Protein 4ATO (pdb70)

Solvent-accessible surface area: 9818 Å² total; per-residue (Å²): 146,64,1,113,5,24,25,3,43,46,145,4,0,77,58,0,52,129,16,13,97,82,3,12,129,9,141,80,172,154,56,24,39,17,0,0,9,25,72,125,133,27,115,58,12,43,2,13,0,0,7,16,73,149,27,130,122,153,32,66,77,62,8,3,9,78,0,71,15,149,113,135,135,119,16,4,1,0,20,0,19,17,0,0,0,2,5,125,98,32,26,141,74,14,75,32,77,110,57,50,87,91,47,88,162,35,0,70,63,1,78,79,12,43,90,42,0,84,12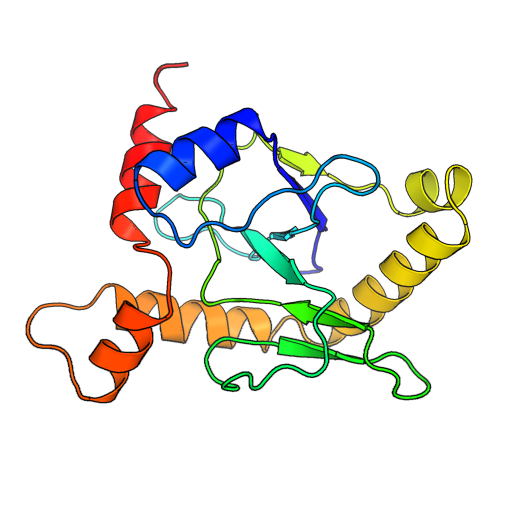9,24,8,94,142,1,37,69,46,2,102,130,3,20,145,37,12,44,48,169,60,190,40,57,176,102,29,116,83,5,52,50,53,0,1,62,0,61,101,0,21,112,32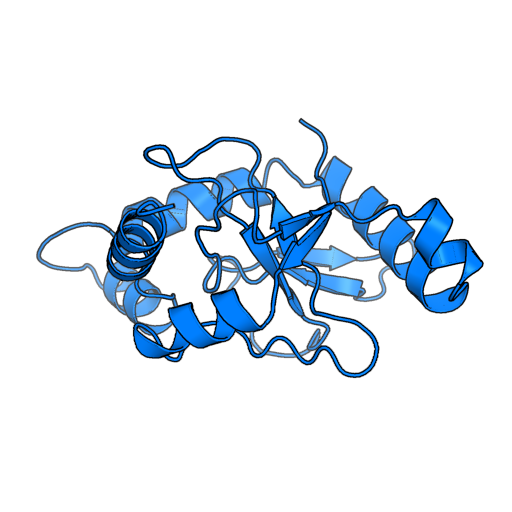,2,104,98,41,105,155,217

InterPro domains:
  IPR025911 ToxN/AbiQ toxin [PF13958] (8-166)
  IPR053735 Type III TA system endoribonuclease [G3DSA:3.10.129.130] (1-172)

CATH classification: 3.10.129.130

Secondary structure (DSSP, 8-state):
----EEEE-HHHHHHHHHH-TTSPP--TTSSPPEEEEPSS-BTTBPEEEEEE--TTS---GGGEEEEE-TT--EEEEEEGGG-EE--TTSEEE--HHHHHHH-HHHHHHHHHHHHHHHHHHHHHHHHHHHHHHHHT--SS--HHHHHHHHHS--HHHHHHHHHHHTT-

B-factor: mean 46.39, std 18.42, range [17.6, 135.56]

GO terms:
  GO:0003723 RNA binding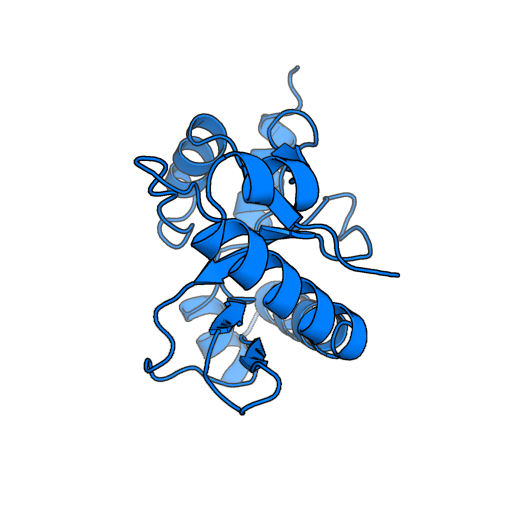 (F, IDA)
  GO:0004521 RNA endonuclease activity (F, IDA)
  GO:0006276 plasmid maintenance (P, IMP)

Sequence (168 aa):
DNPKFHTISTEYIDYLREADSKVPFNKDEQHSRPYVGVLEKINGHDYFVPLTSRNDKNFNSQVSVKLFDNDEKRIGVLLVVNNMIPVPEKECKEIDIAEKTAADPQYGNLMLKQYLFLKENMDDRVTNKVEKVYKDVTVQGKPSHKQKFLKGVCCDFPKLEEKCQEYKER

Nearest PDB structures (foldseek):
  4ato-assembly1_A  TM=1.006E+00  e=3.126E-33  Bacillus thuringiensis
  4glk-assembly1_A  TM=8.559E-01  e=5.443E-12  Lactococcus lactis
  2xd0-assembly1_Y  TM=8.324E-01  e=1.215E-10  Pectobacterium atrosepticum
  7d8o-assembly2_G  TM=8.053E-01  e=1.289E-10  Escherichia coli
  1a18-assembly1_A  TM=2.798E-01  e=8.939E+00  Mus musculus

Organism: Bacillus thuringiensis subsp. kurstaki (NCBI:txid29339)

Structure (mmCIF, N/CA/C/O backbone):
data_4ATO
#
_entry.id   4ATO
#
_cell.length_a   127.100
_cell.length_b   127.100
_cell.length_c   37.735
_cell.angle_alpha   90.00
_cell.angle_beta   90.00
_cell.angle_gamma   120.00
#
_symmetry.space_group_name_H-M   'P 6'
#
loop_
_entity.id
_entity.type
_entity.pdbx_description
1 polymer TOXN
2 polymer TOXI
3 non-polymer (4S)-2-METHYL-2,4-PENTANEDIOL
4 water water
#
loop_
_atom_site.group_PDB
_atom_site.id
_atom_site.type_symbol
_atom_site.label_atom_id
_atom_site.label_alt_id
_atom_site.label_comp_id
_atom_site.label_asym_id
_atom_site.label_entity_id
_atom_site.label_seq_id
_atom_site.pdbx_PDB_ins_code
_atom_site.Cartn_x
_atom_site.Cartn_y
_atom_site.Cartn_z
_atom_site.occupancy
_atom_site.B_iso_or_equiv
_atom_site.auth_seq_id
_atom_site.auth_comp_id
_atom_site.auth_asym_id
_atom_site.auth_atom_id
_atom_site.pdbx_PDB_model_num
ATOM 1 N N . ASP A 1 5 ? -42.603 -30.006 6.114 1.00 74.84 5 ASP A N 1
ATOM 2 C CA . ASP A 1 5 ? -43.954 -29.983 6.678 1.00 84.24 5 ASP A CA 1
ATOM 3 C C . ASP A 1 5 ? -43.951 -29.864 8.211 1.00 76.01 5 ASP A C 1
ATOM 4 O O . ASP A 1 5 ? -44.915 -29.372 8.804 1.00 72.99 5 ASP A O 1
ATOM 9 N N . ASN A 1 6 ? -42.868 -30.318 8.840 1.00 65.85 6 ASN A N 1
ATOM 10 C CA . ASN A 1 6 ? -42.689 -30.179 10.284 1.00 56.33 6 ASN A CA 1
ATOM 11 C C . ASN A 1 6 ? -41.706 -29.071 10.637 1.00 45.32 6 ASN A C 1
ATOM 12 O O . ASN A 1 6 ? -40.616 -28.991 10.076 1.00 51.29 6 ASN A O 1
ATOM 17 N N . PRO A 1 7 ? -42.082 -28.231 11.603 1.00 41.53 7 PRO A N 1
ATOM 18 C CA . PRO A 1 7 ? -41.341 -27.008 11.921 1.00 39.53 7 PRO A CA 1
ATOM 19 C C . PRO A 1 7 ? -39.910 -27.249 12.421 1.00 40.07 7 PRO A C 1
ATOM 20 O O . PRO A 1 7 ? -39.645 -28.221 13.133 1.00 41.32 7 PRO A O 1
ATOM 24 N N . LYS A 1 8 ? -39.002 -26.356 12.037 1.00 38.63 8 LYS A N 1
ATOM 25 C CA . LYS A 1 8 ? -37.642 -26.346 12.562 1.00 36.34 8 LYS A CA 1
ATOM 26 C C . LYS A 1 8 ? -37.429 -25.050 13.312 1.00 36.75 8 LYS A C 1
ATOM 27 O O . LYS A 1 8 ? -37.801 -23.982 12.826 1.00 33.04 8 LYS A O 1
ATOM 33 N N . PHE A 1 9 ? -36.837 -25.148 14.500 1.00 33.26 9 PHE A N 1
ATOM 34 C CA . PHE A 1 9 ? -36.454 -23.976 15.268 1.00 36.06 9 PHE A CA 1
ATOM 35 C C . PHE A 1 9 ? -35.089 -23.476 14.805 1.00 39.21 9 PHE A C 1
ATOM 36 O O . PHE A 1 9 ? -34.293 -24.243 14.275 1.00 40.75 9 PHE A O 1
ATOM 44 N N . HIS A 1 10 ? -34.820 -22.193 15.022 1.00 34.48 10 HIS A N 1
ATOM 45 C CA . HIS A 1 10 ? -33.519 -21.615 14.704 1.00 33.95 10 HIS A CA 1
ATOM 46 C C . HIS A 1 10 ? -33.175 -20.503 15.675 1.00 39.64 10 HIS A C 1
ATOM 47 O O . HIS A 1 10 ? -34.066 -19.864 16.243 1.00 36.69 10 HIS A O 1
ATOM 54 N N . THR A 1 11 ? -31.878 -20.272 15.860 1.00 38.64 11 THR A N 1
ATOM 55 C CA . THR A 1 11 ? -31.410 -19.020 16.442 1.00 38.83 11 THR A CA 1
ATOM 56 C C . THR A 1 11 ? -30.841 -18.170 15.312 1.00 42.91 11 THR A C 1
ATOM 57 O O . THR A 1 11 ? -30.358 -18.696 14.312 1.00 35.12 11 THR A O 1
ATOM 61 N N . ILE A 1 12 ? -30.913 -16.856 15.467 1.00 38.57 12 ILE A N 1
ATOM 62 C CA . ILE A 1 12 ? -30.413 -15.951 14.448 1.00 37.50 12 ILE A CA 1
ATOM 63 C C . ILE A 1 12 ? -29.264 -15.114 15.021 1.00 42.51 12 ILE A C 1
ATOM 64 O O . ILE A 1 12 ? -29.306 -14.712 16.185 1.00 42.81 12 ILE A O 1
ATOM 69 N N . SER A 1 13 ? -28.227 -14.884 14.218 1.00 40.26 13 SER A N 1
ATOM 70 C CA . SER A 1 13 ? -27.043 -14.185 14.704 1.00 43.91 13 SER A CA 1
ATOM 71 C C . SER A 1 13 ? -27.410 -12.758 15.085 1.00 47.91 13 SER A C 1
ATOM 72 O O . SER A 1 13 ? -28.184 -12.098 14.388 1.00 44.09 13 SER A O 1
ATOM 75 N N . THR A 1 14 ? -26.866 -12.294 16.202 1.00 43.80 14 THR A N 1
ATOM 76 C CA . THR A 1 14 ? -27.213 -10.976 16.708 1.00 50.27 14 THR A CA 1
ATOM 77 C C . THR A 1 14 ? -26.698 -9.889 15.780 1.00 47.81 14 THR A C 1
ATOM 78 O O . THR A 1 14 ? -27.231 -8.783 15.758 1.00 53.70 14 THR A O 1
ATOM 82 N N . GLU A 1 15 ? -25.664 -10.210 15.011 1.00 45.87 15 GLU A N 1
ATOM 83 C CA . GLU A 1 15 ? -25.142 -9.265 14.032 1.00 58.11 15 GLU A CA 1
ATOM 84 C C . GLU A 1 15 ? -26.216 -8.960 13.003 1.00 56.21 15 GLU A C 1
ATOM 85 O O . GLU A 1 15 ? -26.494 -7.797 12.707 1.00 50.57 15 GLU A O 1
ATOM 91 N N . TYR A 1 16 ? -26.822 -10.011 12.458 1.00 52.64 16 TYR A N 1
ATOM 92 C CA . TYR A 1 16 ? -27.835 -9.823 11.430 1.00 41.34 16 TYR A CA 1
ATOM 93 C C . TYR A 1 16 ? -29.095 -9.178 12.001 1.00 38.29 16 TYR A C 1
ATOM 94 O O . TYR A 1 16 ? -29.737 -8.371 11.331 1.00 52.76 16 TYR A O 1
ATOM 103 N N . ILE A 1 17 ? -29.442 -9.516 13.239 1.00 40.09 17 ILE A N 1
ATOM 104 C CA . ILE A 1 17 ? -30.620 -8.920 13.877 1.00 39.78 17 ILE A CA 1
ATOM 105 C C . ILE A 1 17 ? -30.422 -7.411 14.048 1.00 41.42 17 ILE A C 1
ATOM 106 O O . ILE A 1 17 ? -31.294 -6.612 13.689 1.00 42.17 17 ILE A O 1
ATOM 111 N N . ASP A 1 18 ? -29.268 -7.028 14.586 1.00 42.00 18 ASP A N 1
ATOM 112 C CA . ASP A 1 18 ? -28.939 -5.616 14.785 1.00 47.17 18 ASP A CA 1
ATOM 113 C C . ASP A 1 18 ? -28.886 -4.886 13.451 1.00 49.28 18 ASP A C 1
ATOM 114 O O . ASP A 1 18 ? -29.276 -3.725 13.342 1.00 52.55 18 ASP A O 1
ATOM 119 N N . TYR A 1 19 ? -28.401 -5.584 12.436 1.00 49.96 19 TYR A N 1
ATOM 120 C CA . TYR A 1 19 ? -28.328 -5.028 11.099 1.00 50.16 19 TYR A CA 1
ATOM 121 C C . TYR A 1 19 ? -29.737 -4.788 10.575 1.00 48.75 19 TYR A C 1
ATOM 122 O O . TYR A 1 19 ? -29.997 -3.767 9.948 1.00 47.27 19 TYR A O 1
ATOM 131 N N . LEU A 1 20 ? -30.656 -5.715 10.848 1.00 41.23 20 LEU A N 1
ATOM 132 C CA . LEU A 1 20 ? -32.039 -5.510 10.428 1.00 45.98 20 LEU A CA 1
ATOM 133 C C . LEU A 1 20 ? -32.711 -4.373 11.210 1.00 47.53 20 LEU A C 1
ATOM 134 O O . LEU A 1 20 ? -33.381 -3.524 10.621 1.00 48.21 20 LEU A O 1
ATOM 139 N N . ARG A 1 21 ? -32.514 -4.332 12.525 1.00 50.05 21 ARG A N 1
ATOM 140 C CA . ARG A 1 21 ? -33.203 -3.327 13.341 1.00 54.59 21 ARG A CA 1
ATOM 141 C C . ARG A 1 21 ? -32.808 -1.889 12.975 1.00 57.33 21 ARG A C 1
ATOM 142 O O . ARG A 1 21 ? -33.507 -0.934 13.327 1.00 51.92 21 ARG A O 1
ATOM 150 N N . GLU A 1 22 ? -31.698 -1.744 12.253 1.00 62.14 22 GLU A N 1
ATOM 151 C CA . GLU A 1 22 ? -31.336 -0.462 11.656 1.00 72.92 22 GLU A CA 1
ATOM 152 C C . GLU A 1 22 ? -32.455 0.027 10.732 1.00 65.36 22 GLU A C 1
ATOM 153 O O . GLU A 1 22 ? -32.806 1.207 10.737 1.00 64.67 22 GLU A O 1
ATOM 159 N N . ALA A 1 23 ? -33.018 -0.891 9.949 1.00 54.02 23 ALA A N 1
ATOM 160 C CA . ALA A 1 23 ? -34.043 -0.537 8.971 1.00 55.62 23 ALA A CA 1
ATOM 161 C C . ALA A 1 23 ? -35.453 -0.518 9.563 1.00 58.87 23 ALA A C 1
ATOM 162 O O . ALA A 1 23 ? -36.324 0.199 9.073 1.00 64.25 23 ALA A O 1
ATOM 164 N N . ASP A 1 24 ? -35.676 -1.312 10.606 1.00 55.26 24 ASP A N 1
ATOM 165 C CA . ASP A 1 24 ? -36.988 -1.388 11.249 1.00 51.24 24 ASP A CA 1
ATOM 166 C C . ASP A 1 24 ? -36.853 -1.699 12.737 1.00 46.95 24 ASP A C 1
ATOM 167 O O . ASP A 1 24 ? -36.422 -2.794 13.122 1.00 47.91 24 ASP A O 1
ATOM 172 N N . SER A 1 25 ? -37.267 -0.747 13.567 1.00 39.00 25 SER A N 1
ATOM 173 C CA . SER A 1 25 ? -37.106 -0.863 15.014 1.00 49.22 25 SER A CA 1
ATOM 174 C C . SER A 1 25 ? -37.991 -1.936 15.664 1.00 45.54 25 SER A C 1
ATOM 175 O O . SER A 1 25 ? -37.858 -2.202 16.862 1.00 41.92 25 SER A O 1
ATOM 178 N N . LYS A 1 26 ? -38.881 -2.556 14.890 1.00 38.98 26 LYS A N 1
ATOM 179 C CA . LYS A 1 26 ? -39.764 -3.586 15.449 1.00 32.11 26 LYS A CA 1
ATOM 180 C C . LYS A 1 26 ? -39.151 -4.985 15.448 1.00 37.39 26 LYS A C 1
ATOM 181 O O . LYS A 1 26 ? -39.758 -5.928 15.968 1.00 39.76 26 LYS A O 1
ATOM 187 N N . VAL A 1 27 ? -37.964 -5.129 14.868 1.00 37.86 27 VAL A N 1
ATOM 188 C CA . VAL A 1 27 ? -37.261 -6.411 14.917 1.00 36.60 27 VAL A CA 1
ATOM 189 C C . VAL A 1 27 ? -36.995 -6.764 16.383 1.00 44.16 27 VAL A C 1
ATOM 190 O O . VAL A 1 27 ? -36.612 -5.897 17.166 1.00 47.48 27 VAL A O 1
ATOM 194 N N . PRO A 1 28 ? -37.231 -8.028 16.770 1.00 38.85 28 PRO A N 1
ATOM 195 C CA . PRO A 1 28 ? -37.103 -8.380 18.191 1.00 35.41 28 PRO A CA 1
ATOM 196 C C . PRO A 1 28 ? -35.663 -8.380 18.704 1.00 42.46 28 PRO A C 1
ATOM 197 O O . PRO A 1 28 ? -34.767 -8.878 18.009 1.00 41.39 28 PRO A O 1
ATOM 201 N N . PHE A 1 29 ? -35.460 -7.833 19.906 1.00 37.60 29 PHE A N 1
ATOM 202 C CA . PHE A 1 29 ? -34.178 -7.930 20.600 1.00 43.17 29 PHE A CA 1
ATOM 203 C C . PHE A 1 29 ? -33.831 -9.418 20.702 1.00 46.11 29 PHE A C 1
ATOM 204 O O . PHE A 1 29 ? -34.694 -10.239 21.017 1.00 37.61 29 PHE A O 1
ATOM 212 N N . ASN A 1 30 ? -32.592 -9.780 20.455 1.00 47.15 30 ASN A N 1
ATOM 213 C CA . ASN A 1 30 ? -32.218 -11.172 20.467 1.00 52.16 30 ASN A CA 1
ATOM 214 C C . ASN A 1 30 ? -31.970 -11.743 21.852 1.00 50.12 30 ASN A C 1
ATOM 215 O O . ASN A 1 30 ? -32.048 -12.930 22.053 1.00 51.08 30 ASN A O 1
ATOM 220 N N . LYS A 1 31 ? -31.663 -10.879 22.801 1.00 43.25 31 LYS A N 1
ATOM 221 C CA . LYS A 1 31 ? -31.273 -11.279 24.142 1.00 54.53 31 LYS A CA 1
ATOM 222 C C . LYS A 1 31 ? -30.483 -12.558 24.202 1.00 64.32 31 LYS A C 1
ATOM 223 O O . LYS A 1 31 ? -30.921 -13.513 24.802 1.00 69.17 31 LYS A O 1
ATOM 229 N N . ASP A 1 32 ? -29.302 -12.567 23.609 1.00 68.08 32 ASP A N 1
ATOM 230 C CA . ASP A 1 32 ? -28.529 -13.792 23.526 1.00 77.22 32 ASP A CA 1
ATOM 231 C C . ASP A 1 32 ? -27.743 -14.150 24.777 1.00 75.69 32 ASP A C 1
ATOM 232 O O . ASP A 1 32 ? -26.923 -15.042 24.743 1.00 74.98 32 ASP A O 1
ATOM 237 N N . GLU A 1 33 ? -28.026 -13.477 25.880 1.00 69.59 33 GLU A N 1
ATOM 238 C CA . GLU A 1 33 ? -27.230 -13.627 27.095 1.00 83.04 33 GLU A CA 1
ATOM 239 C C . GLU A 1 33 ? -27.242 -15.046 27.668 1.00 87.78 33 GLU A C 1
ATOM 240 O O . GLU A 1 33 ? -26.203 -15.550 28.089 1.00 88.27 33 GLU A O 1
ATOM 246 N N . GLN A 1 34 ? -28.406 -15.691 27.687 1.00 94.19 34 GLN A N 1
ATOM 247 C CA . GLN A 1 34 ? -28.464 -17.103 28.073 1.00 99.01 34 GLN A CA 1
ATOM 248 C C . GLN A 1 34 ? -29.148 -17.984 27.021 1.00 86.05 34 GLN A C 1
ATOM 249 O O . GLN A 1 34 ? -28.611 -19.025 26.633 1.00 80.82 34 GLN A O 1
ATOM 255 N N . HIS A 1 35 ? -30.321 -17.564 26.556 1.00 69.59 35 HIS A N 1
ATOM 256 C CA . HIS A 1 35 ? -31.039 -18.311 25.527 1.00 63.23 35 HIS A CA 1
ATOM 257 C C . HIS A 1 35 ? -31.438 -17.407 24.371 1.00 56.51 35 HIS A C 1
ATOM 258 O O . HIS A 1 35 ? -32.469 -16.743 24.429 1.00 60.75 35 HIS A O 1
ATOM 265 N N . SER A 1 36 ? -30.610 -17.386 23.331 1.00 48.63 36 SER A N 1
ATOM 266 C CA . SER A 1 36 ? -30.860 -16.576 22.143 1.00 47.34 36 SER A CA 1
ATOM 267 C C . SER A 1 36 ? -32.247 -16.884 21.581 1.00 46.22 36 SER A C 1
ATOM 268 O O . SER A 1 36 ? -32.621 -18.047 21.459 1.00 48.31 36 SER A O 1
ATOM 271 N N . ARG A 1 37 ? -33.005 -15.838 21.262 1.00 40.45 37 ARG A N 1
ATOM 272 C CA . ARG A 1 37 ? -34.424 -15.984 20.937 1.00 34.13 37 ARG A CA 1
ATOM 273 C C . ARG A 1 37 ? -34.665 -16.944 19.781 1.00 37.18 37 ARG A C 1
ATOM 274 O O . ARG A 1 37 ? -34.180 -16.725 18.675 1.00 37.23 37 ARG A O 1
ATOM 282 N N . PRO A 1 38 ? -35.419 -18.021 20.040 1.00 31.22 38 PRO A N 1
ATOM 283 C CA . PRO A 1 38 ? -35.659 -18.990 18.976 1.00 30.13 38 PRO A CA 1
ATOM 284 C C . PRO A 1 38 ? -36.752 -18.505 18.036 1.00 35.05 38 PRO A C 1
ATOM 285 O O . PRO A 1 38 ? -37.671 -17.793 18.447 1.00 33.95 38 PRO A O 1
ATOM 289 N N . TYR A 1 39 ? -36.610 -18.879 16.772 1.00 22.51 39 TYR A N 1
ATOM 290 C CA . TYR A 1 39 ? -37.534 -18.536 15.714 1.00 18.90 39 TYR A CA 1
ATOM 291 C C . TYR A 1 39 ? -37.968 -19.835 15.057 1.00 31.41 39 TYR A C 1
ATOM 292 O O . TYR A 1 39 ? -37.194 -20.789 14.991 1.00 33.13 39 TYR A O 1
ATOM 301 N N . VAL A 1 40 ? -39.187 -19.866 14.539 1.00 25.32 40 VAL A N 1
ATOM 302 C CA . VAL A 1 40 ? -39.659 -21.014 13.780 1.00 26.73 40 VAL A CA 1
ATOM 303 C C . VAL A 1 40 ? -39.583 -20.706 12.291 1.00 28.00 40 VAL A C 1
ATOM 304 O O . VAL A 1 40 ? -39.920 -19.607 11.855 1.00 34.17 40 VAL A O 1
ATOM 308 N N . GLY A 1 41 ? -39.113 -21.668 11.510 1.00 26.20 41 GLY A N 1
ATOM 309 C CA . GLY A 1 41 ? -38.999 -21.462 10.079 1.00 38.39 41 GLY A CA 1
ATOM 310 C C . GLY A 1 41 ? -40.336 -21.607 9.373 1.00 36.61 41 GLY A C 1
ATOM 311 O O . GLY A 1 41 ? -41.023 -22.617 9.522 1.00 38.29 41 GLY A O 1
ATOM 312 N N . VAL A 1 42 ? -40.711 -20.586 8.614 1.00 34.17 42 VAL A N 1
ATOM 313 C CA . VAL A 1 42 ? -41.873 -20.660 7.738 1.00 33.69 42 VAL A CA 1
ATOM 314 C C . VAL A 1 42 ? -41.599 -21.755 6.719 1.00 41.85 42 VAL A C 1
ATOM 315 O O . VAL A 1 42 ? -40.498 -21.817 6.160 1.00 42.53 42 VAL A O 1
ATOM 319 N N . LEU A 1 43 ? -42.587 -22.620 6.494 1.00 43.22 43 LEU A N 1
ATOM 320 C CA . LEU A 1 43 ? -42.399 -23.837 5.693 1.00 47.27 43 LEU A CA 1
ATOM 321 C C . LEU A 1 43 ? -41.979 -23.583 4.242 1.00 42.46 43 LEU A C 1
ATOM 322 O O . LEU A 1 43 ? -41.125 -24.291 3.702 1.00 45.99 43 LEU A O 1
ATOM 327 N N . GLU A 1 44 ? -42.567 -22.589 3.608 1.00 33.38 44 GLU A N 1
ATOM 328 C CA . GLU A 1 44 ? -42.192 -22.243 2.255 1.00 40.75 44 GLU A CA 1
ATOM 329 C C . GLU A 1 44 ? -41.613 -20.827 2.142 1.00 43.36 44 GLU A C 1
ATOM 330 O O . GLU A 1 44 ? -41.958 -19.949 2.898 1.00 36.45 44 GLU A O 1
ATOM 336 N N . LYS A 1 45 ? -40.726 -20.634 1.190 1.00 32.20 45 LYS A N 1
ATOM 337 C CA . LYS A 1 45 ? -40.112 -19.335 0.950 1.00 41.31 45 LYS A CA 1
ATOM 338 C C . LYS A 1 45 ? -41.170 -18.312 0.578 1.00 42.71 45 LYS A C 1
ATOM 339 O O . LYS A 1 45 ? -42.218 -18.669 0.057 1.00 44.25 45 LYS A O 1
ATOM 345 N N . ILE A 1 46 ? -40.898 -17.044 0.866 1.00 41.12 46 ILE A N 1
ATOM 346 C CA . ILE A 1 46 ? -41.756 -15.957 0.412 1.00 43.92 46 ILE A CA 1
ATOM 347 C C . ILE A 1 46 ? -40.935 -15.031 -0.469 1.00 48.70 46 ILE A C 1
ATOM 348 O O . ILE A 1 46 ? -39.947 -14.455 -0.012 1.00 41.61 46 ILE A O 1
ATOM 353 N N . ASN A 1 47 ? -41.334 -14.922 -1.736 1.00 41.18 47 ASN A N 1
ATOM 354 C CA . ASN A 1 47 ? -40.589 -14.157 -2.733 1.00 38.43 47 ASN A CA 1
ATOM 355 C C . ASN A 1 47 ? -39.102 -14.464 -2.736 1.00 49.06 47 ASN A C 1
ATOM 356 O O . ASN A 1 47 ? -38.269 -13.568 -2.889 1.00 50.18 47 ASN A O 1
ATOM 361 N N . GLY A 1 48 ? -38.776 -15.741 -2.566 1.00 50.17 48 GLY A N 1
ATOM 362 C CA . GLY A 1 48 ? -37.398 -16.185 -2.597 1.00 42.38 48 GLY A CA 1
ATOM 363 C C . GLY A 1 48 ? -36.690 -16.097 -1.256 1.00 39.97 48 GLY A C 1
ATOM 364 O O . GLY A 1 48 ? -35.558 -16.556 -1.137 1.00 45.58 48 GLY A O 1
ATOM 365 N N . HIS A 1 49 ? -37.348 -15.522 -0.250 1.00 35.62 49 HIS A N 1
ATOM 366 C CA . HIS A 1 49 ? -36.732 -15.357 1.078 1.00 32.38 49 HIS A CA 1
ATOM 367 C C . HIS A 1 49 ? -37.162 -16.428 2.082 1.00 37.20 49 HIS A C 1
ATOM 368 O O . HIS A 1 49 ? -38.329 -16.829 2.128 1.00 35.33 49 HIS A O 1
ATOM 375 N N . ASP A 1 50 ? -36.207 -16.896 2.878 1.00 40.54 50 ASP A N 1
ATOM 376 C CA . ASP A 1 50 ? -36.518 -17.749 4.022 1.00 40.77 50 ASP A CA 1
ATOM 377 C C . ASP A 1 50 ? -36.977 -16.868 5.179 1.00 38.53 50 ASP A C 1
ATOM 378 O O . ASP A 1 50 ? -36.215 -16.029 5.664 1.00 40.45 50 ASP A O 1
ATOM 383 N N . TYR A 1 51 ? -38.220 -17.046 5.615 1.00 34.24 51 TYR A N 1
ATOM 384 C CA . TYR A 1 51 ? -38.752 -16.265 6.732 1.00 34.08 51 TYR A CA 1
ATOM 385 C C . TYR A 1 51 ? -38.763 -17.037 8.039 1.00 32.97 51 TYR A C 1
ATOM 386 O O . TYR A 1 51 ? -38.909 -18.256 8.057 1.00 31.78 51 TYR A O 1
ATOM 395 N N . PHE A 1 52 ? -38.625 -16.300 9.132 1.00 31.44 52 PHE A N 1
ATOM 396 C CA . PHE A 1 52 ? -38.516 -16.890 10.453 1.00 35.03 52 PHE A CA 1
ATOM 397 C C . PHE A 1 52 ? -39.368 -16.108 11.434 1.00 32.01 52 PHE A C 1
ATOM 398 O O . PHE A 1 52 ? -39.313 -14.879 11.463 1.00 34.92 52 PHE A O 1
ATOM 406 N N . VAL A 1 53 ? -40.174 -16.835 12.209 1.00 27.21 53 VAL A N 1
ATOM 407 C CA . VAL A 1 53 ? -41.145 -16.241 13.117 1.00 23.72 53 VAL A CA 1
ATOM 408 C C . VAL A 1 53 ? -40.660 -16.366 14.556 1.00 30.61 53 VAL A C 1
ATOM 409 O O . VAL A 1 53 ? -40.490 -17.471 15.070 1.00 29.90 53 VAL A O 1
ATOM 413 N N . PRO A 1 54 ? -40.447 -15.228 15.215 1.00 28.38 54 PRO A N 1
ATOM 414 C CA . PRO A 1 54 ? -39.877 -15.204 16.566 1.00 31.51 54 PRO A CA 1
ATOM 415 C C . PRO A 1 54 ? -40.837 -15.712 17.644 1.00 29.27 54 PRO A C 1
ATOM 416 O O . PRO A 1 54 ? -42.037 -15.484 17.566 1.00 25.01 54 PRO A O 1
ATOM 420 N N . LEU A 1 55 ? -40.285 -16.394 18.640 1.00 30.87 55 LEU A N 1
ATOM 421 C CA . LEU A 1 55 ? -41.022 -16.779 19.835 1.00 28.07 55 LEU A CA 1
ATOM 422 C C . LEU A 1 55 ? -40.837 -15.749 20.933 1.00 33.54 55 LEU A C 1
ATOM 423 O O . LEU A 1 55 ? -39.784 -15.122 21.031 1.00 30.88 55 LEU A O 1
ATOM 428 N N . THR A 1 56 ? -41.857 -15.584 21.765 1.00 25.33 56 THR A N 1
ATOM 429 C CA . THR A 1 56 ? -41.709 -14.806 22.989 1.00 23.51 56 THR A CA 1
ATOM 430 C C . THR A 1 56 ? -42.289 -15.592 24.153 1.00 28.54 56 THR A C 1
ATOM 431 O O . THR A 1 56 ? -43.153 -16.438 23.950 1.00 29.01 56 THR A O 1
ATOM 435 N N . SER A 1 57 ? -41.795 -15.329 25.361 1.00 30.40 57 SER A N 1
ATOM 436 C CA . SER A 1 57 ? -42.363 -15.914 26.577 1.00 30.45 57 SER A CA 1
ATOM 437 C C . SER A 1 57 ? -43.332 -14.966 27.287 1.00 33.57 57 SER A C 1
ATOM 438 O O . SER A 1 57 ? -43.855 -15.298 28.353 1.00 33.29 57 SER A O 1
ATOM 441 N N . ARG A 1 58 ? -43.571 -13.786 26.718 1.00 30.80 58 ARG A N 1
ATOM 442 C CA . ARG A 1 58 ? -44.535 -12.858 27.321 1.00 24.48 58 ARG A CA 1
ATOM 443 C C . ARG A 1 58 ? -45.969 -13.339 27.063 1.00 31.83 58 ARG A C 1
ATOM 444 O O . ARG A 1 58 ? -46.734 -12.706 26.337 1.00 36.23 58 ARG A O 1
ATOM 452 N N . ASN A 1 59 ? -46.319 -14.460 27.679 1.00 23.69 59 ASN A N 1
ATOM 453 C CA . ASN A 1 59 ? -47.553 -15.186 27.393 1.00 31.78 59 ASN A CA 1
ATOM 454 C C . ASN A 1 59 ? -48.870 -14.492 27.747 1.00 30.02 59 ASN A C 1
ATOM 455 O O . ASN A 1 59 ? -49.927 -14.893 27.254 1.00 29.14 59 ASN A O 1
ATOM 460 N N . ASP A 1 60 ? -48.816 -13.472 28.599 1.00 24.37 60 ASP A N 1
ATOM 461 C CA . ASP A 1 60 ? -50.031 -12.815 29.095 1.00 27.66 60 ASP A CA 1
ATOM 462 C C . ASP A 1 60 ? -50.334 -11.456 28.463 1.00 32.01 60 ASP A C 1
ATOM 463 O O . ASP A 1 60 ? -51.278 -10.780 28.867 1.00 31.68 60 ASP A O 1
ATOM 468 N N . LYS A 1 61 ? -49.548 -11.042 27.481 1.00 30.54 61 LYS A N 1
ATOM 469 C CA . LYS A 1 61 ? -49.828 -9.765 26.823 1.00 29.82 61 LYS A CA 1
ATOM 470 C C . LYS A 1 61 ? -51.146 -9.815 26.058 1.00 33.63 61 LYS A C 1
ATOM 471 O O . LYS A 1 61 ? -51.691 -10.896 25.794 1.00 29.37 61 LYS A O 1
ATOM 477 N N . ASN A 1 62 ? -51.654 -8.642 25.697 1.00 33.13 62 ASN A N 1
ATOM 478 C CA . ASN A 1 62 ? -52.789 -8.551 24.787 1.00 37.25 62 ASN A CA 1
ATOM 479 C C . ASN A 1 62 ? -52.335 -8.805 23.351 1.00 36.01 62 ASN A C 1
ATOM 480 O O . ASN A 1 62 ? -51.808 -7.902 22.699 1.00 34.62 62 ASN A O 1
ATOM 485 N N . PHE A 1 63 ? -52.521 -10.025 22.856 1.00 29.54 63 PHE A N 1
ATOM 486 C CA . PHE A 1 63 ? -52.184 -10.307 21.454 1.00 31.24 63 PHE A CA 1
ATOM 487 C C . PHE A 1 63 ? -53.435 -10.354 20.585 1.00 30.12 63 PHE A C 1
ATOM 488 O O . PHE A 1 63 ? -54.447 -10.922 20.983 1.00 36.54 63 PHE A O 1
ATOM 496 N N . ASN A 1 64 ? -53.369 -9.768 19.395 1.00 28.33 64 ASN A N 1
ATOM 497 C CA . ASN A 1 64 ? -54.437 -9.978 18.425 1.00 27.42 64 ASN A CA 1
ATOM 498 C C . ASN A 1 64 ? -54.201 -11.295 17.702 1.00 28.52 64 ASN A C 1
ATOM 499 O O . ASN A 1 64 ? -53.078 -11.599 17.304 1.00 26.29 64 ASN A O 1
ATOM 504 N N . SER A 1 65 ? -55.256 -12.078 17.532 1.00 28.63 65 SER A N 1
ATOM 505 C CA . SER A 1 65 ? -55.105 -13.443 17.031 1.00 29.34 65 SER A CA 1
ATOM 506 C C . SER A 1 65 ? -54.610 -13.466 15.585 1.00 25.50 65 SER A C 1
ATOM 507 O O . SER A 1 65 ? -53.971 -14.416 15.161 1.00 24.01 65 SER A O 1
ATOM 510 N N . GLN A 1 66 ? -54.874 -12.399 14.842 1.00 19.16 66 GLN A N 1
ATOM 511 C CA . GLN A 1 66 ? -54.476 -12.344 13.442 1.00 27.97 66 GLN A CA 1
ATOM 512 C C . GLN A 1 66 ? -52.963 -12.370 13.240 1.00 27.51 66 GLN A C 1
ATOM 513 O O . GLN A 1 66 ? -52.503 -12.775 12.182 1.00 24.39 66 GLN A O 1
ATOM 519 N N . VAL A 1 67 ? -52.199 -11.941 14.243 1.00 24.04 67 VAL A N 1
ATOM 520 C CA . VAL A 1 67 ? -50.741 -11.872 14.108 1.00 21.92 67 VAL A CA 1
ATOM 521 C C . VAL A 1 67 ? -49.999 -12.665 15.177 1.00 25.89 67 VAL A C 1
ATOM 522 O O . VAL A 1 67 ? -48.837 -12.398 15.467 1.00 29.97 67 VAL A O 1
ATOM 526 N N . SER A 1 68 ? -50.657 -13.649 15.761 1.00 27.52 68 SER A N 1
ATOM 527 C CA . SER A 1 68 ? -49.983 -14.461 16.758 1.00 29.01 68 SER A CA 1
ATOM 528 C C . SER A 1 68 ? -50.519 -15.878 16.817 1.00 23.20 68 SER A C 1
ATOM 529 O O . SER A 1 68 ? -51.646 -16.162 16.412 1.00 27.57 68 SER A O 1
ATOM 532 N N . VAL A 1 69 ? -49.685 -16.768 17.325 1.00 25.41 69 VAL A N 1
ATOM 533 C CA . VAL A 1 69 ? -50.098 -18.129 17.597 1.00 24.13 69 VAL A CA 1
ATOM 534 C C . VAL A 1 69 ? -49.636 -18.447 19.010 1.00 24.38 69 VAL A C 1
ATOM 535 O O . VAL A 1 69 ? -48.438 -18.434 19.303 1.00 25.97 69 VAL A O 1
ATOM 539 N N . LYS A 1 70 ? -50.593 -18.695 19.890 1.00 17.60 70 LYS A N 1
ATOM 540 C CA . LYS A 1 70 ? -50.289 -19.068 21.253 1.00 24.02 70 LYS A CA 1
ATOM 541 C C . LYS A 1 70 ? -50.024 -20.570 21.338 1.00 27.59 70 LYS A C 1
ATOM 542 O O . LYS A 1 70 ? -50.793 -21.380 20.819 1.00 26.93 70 LYS A O 1
ATOM 548 N N . LEU A 1 71 ? -48.941 -20.948 21.966 1.00 28.91 71 LEU A N 1
ATOM 549 C CA . LEU A 1 71 ? -48.619 -22.340 22.178 1.00 29.75 71 LEU A CA 1
ATOM 550 C C . LEU A 1 71 ? -49.058 -22.800 23.563 1.00 29.90 71 LEU A C 1
ATOM 551 O O . LEU A 1 71 ? -48.935 -22.074 24.504 1.00 24.72 71 LEU A O 1
ATOM 556 N N . PHE A 1 72 ? -49.566 -24.018 23.659 1.00 21.84 72 PHE A N 1
ATOM 557 C CA . PHE A 1 72 ? -49.979 -24.589 24.934 1.00 25.79 72 PHE A CA 1
ATOM 558 C C . PHE A 1 72 ? -49.407 -25.991 25.098 1.00 30.89 72 PHE A C 1
ATOM 559 O O . PHE A 1 72 ? -49.272 -26.727 24.118 1.00 30.16 72 PHE A O 1
ATOM 567 N N . ASP A 1 73 ? -49.080 -26.364 26.334 1.00 28.24 73 ASP A N 1
ATOM 568 C CA . ASP A 1 73 ? -48.611 -27.725 26.597 1.00 29.52 73 ASP A CA 1
ATOM 569 C C . ASP A 1 73 ? -49.791 -28.636 26.926 1.00 28.31 73 ASP A C 1
ATOM 570 O O . ASP A 1 73 ? -50.932 -28.186 26.944 1.00 35.21 73 ASP A O 1
ATOM 575 N N . ASN A 1 74 ? -49.530 -29.899 27.175 1.00 32.16 74 ASN A N 1
ATOM 576 C CA . ASN A 1 74 ? -50.582 -30.864 27.414 1.00 39.35 74 ASN A CA 1
ATOM 577 C C . ASN A 1 74 ? -51.431 -30.619 28.625 1.00 43.07 74 ASN A C 1
ATOM 578 O O . ASN A 1 74 ? -52.522 -31.085 28.697 1.00 43.02 74 ASN A O 1
ATOM 583 N N . ASP A 1 75 ? -50.913 -29.876 29.579 1.00 50.33 75 ASP A N 1
ATOM 584 C CA . ASP A 1 75 ? -51.671 -29.541 30.756 1.00 51.14 75 ASP A CA 1
ATOM 585 C C . ASP A 1 75 ? -52.273 -28.165 30.622 1.00 65.38 75 ASP A C 1
ATOM 586 O O . ASP A 1 75 ? -52.864 -27.652 31.527 1.00 88.06 75 ASP A O 1
ATOM 591 N N . GLU A 1 76 ? -52.120 -27.585 29.454 1.00 52.05 76 GLU A N 1
ATOM 592 C CA . GLU A 1 76 ? -52.742 -26.327 29.160 1.00 48.66 76 GLU A CA 1
ATOM 593 C C . GLU A 1 76 ? -52.026 -25.101 29.647 1.00 39.38 76 GLU A C 1
ATOM 594 O O . GLU A 1 76 ? -52.600 -24.060 29.681 1.00 32.89 76 GLU A O 1
ATOM 600 N N . LYS A 1 77 ? -50.778 -25.229 30.025 1.00 37.95 77 LYS A N 1
ATOM 601 C CA . LYS A 1 77 ? -50.006 -24.074 30.393 1.00 36.54 77 LYS A CA 1
ATOM 602 C C . LYS A 1 77 ? -49.537 -23.326 29.165 1.00 33.99 77 LYS A C 1
ATOM 603 O O . LYS A 1 77 ? -49.318 -23.917 28.146 1.00 28.81 77 LYS A O 1
ATOM 609 N N . ARG A 1 78 ? -49.389 -22.018 29.281 1.00 27.01 78 ARG A N 1
ATOM 610 C CA . ARG A 1 78 ? -48.908 -21.230 28.166 1.00 30.15 78 ARG A CA 1
ATOM 611 C C . ARG A 1 78 ? -47.406 -21.442 28.026 1.00 34.34 78 ARG A C 1
ATOM 612 O O . ARG A 1 78 ? -46.654 -21.308 28.990 1.00 29.48 78 ARG A O 1
ATOM 620 N N . ILE A 1 79 ? -46.974 -21.803 26.825 1.00 31.61 79 ILE A N 1
ATOM 621 C CA . ILE A 1 79 ? -45.564 -22.062 26.591 1.00 30.21 79 ILE A CA 1
ATOM 622 C C . ILE A 1 79 ? -45.062 -21.302 25.368 1.00 31.25 79 ILE A C 1
ATOM 623 O O . ILE A 1 79 ? -44.422 -21.879 24.496 1.00 30.32 79 ILE A O 1
ATOM 628 N N . GLY A 1 80 ? -45.342 -20.006 25.304 1.00 31.68 80 GLY A N 1
ATOM 629 C CA . GLY A 1 80 ? -44.810 -19.193 24.221 1.00 25.43 80 GLY A CA 1
ATOM 630 C C . GLY A 1 80 ? -45.875 -18.667 23.279 1.00 28.10 80 GLY A C 1
ATOM 631 O O . GLY A 1 80 ? -47.004 -19.177 23.218 1.00 27.88 80 GLY A O 1
ATOM 632 N N . VAL A 1 81 ? -45.524 -17.619 22.549 1.00 25.38 81 VAL A N 1
ATOM 633 C CA . VAL A 1 81 ? -46.417 -17.046 21.552 1.00 25.49 81 VAL A CA 1
ATOM 634 C C . VAL A 1 81 ? -45.565 -16.749 20.332 1.00 30.01 81 VAL A C 1
ATOM 635 O O . VAL A 1 81 ? -44.495 -16.137 20.452 1.00 32.87 81 VAL A O 1
ATOM 639 N N . LEU A 1 82 ? -46.000 -17.201 19.163 1.00 21.89 82 LEU A N 1
ATOM 640 C CA . LEU A 1 82 ? -45.264 -16.863 17.949 1.00 26.88 82 LEU A CA 1
ATOM 641 C C . LEU A 1 82 ? -45.757 -15.515 17.483 1.00 30.81 82 LEU A C 1
ATOM 642 O O . LEU A 1 82 ? -46.965 -15.333 17.304 1.00 30.04 82 LEU A O 1
ATOM 647 N N . LEU A 1 83 ? -44.827 -14.582 17.279 1.00 24.97 83 LEU A N 1
ATOM 648 C CA . LEU A 1 83 ? -45.168 -13.239 16.807 1.00 28.05 83 LEU A CA 1
ATOM 649 C C . LEU A 1 83 ? -45.096 -13.131 15.279 1.00 23.38 83 LEU A C 1
ATOM 650 O O . LEU A 1 83 ? -44.057 -12.748 14.718 1.00 27.85 83 LEU A O 1
ATOM 655 N N . VAL A 1 84 ? -46.180 -13.458 14.588 1.00 26.75 84 VAL A N 1
ATOM 656 C CA A VAL A 1 84 ? -46.102 -13.382 13.132 0.50 32.12 84 VAL A CA 1
ATOM 657 C CA B VAL A 1 84 ? -46.208 -13.370 13.126 0.50 31.58 84 VAL A CA 1
ATOM 658 C C . VAL A 1 84 ? -45.915 -11.937 12.657 1.00 30.11 84 VAL A C 1
ATOM 659 O O . VAL A 1 84 ? -45.301 -11.713 11.611 1.00 33.96 84 VAL A O 1
ATOM 666 N N . ASN A 1 85 ? -46.354 -10.965 13.459 1.00 27.13 85 ASN A N 1
ATOM 667 C CA . ASN A 1 85 ? -46.101 -9.548 13.154 1.00 26.63 85 ASN A CA 1
ATOM 668 C C . ASN A 1 85 ? -44.615 -9.178 13.119 1.00 32.09 85 ASN A C 1
ATOM 669 O O . ASN A 1 85 ? -44.234 -8.208 12.467 1.00 34.08 85 ASN A O 1
ATOM 674 N N . ASN A 1 86 ? -43.781 -9.934 13.834 1.00 23.51 86 ASN A N 1
ATOM 675 C CA . ASN A 1 86 ? -42.340 -9.667 13.829 1.00 26.98 86 ASN A CA 1
ATOM 676 C C . ASN A 1 86 ? -41.510 -10.668 13.012 1.00 29.42 86 ASN A C 1
ATOM 677 O O . ASN A 1 86 ? -40.312 -10.791 13.233 1.00 33.45 86 ASN A O 1
ATOM 682 N N . MET A 1 87 ? -42.132 -11.390 12.085 1.00 27.30 87 MET A N 1
ATOM 683 C CA . MET A 1 87 ? -41.367 -12.321 11.256 1.00 34.89 87 MET A CA 1
ATOM 684 C C . MET A 1 87 ? -40.364 -11.579 10.370 1.00 31.07 87 MET A C 1
ATOM 685 O O . MET A 1 87 ? -40.595 -10.438 9.969 1.00 24.81 87 MET A O 1
ATOM 690 N N . ILE A 1 88 ? -39.234 -12.223 10.102 1.00 32.55 88 ILE A N 1
ATOM 691 C CA . ILE A 1 88 ? -38.139 -11.587 9.378 1.00 34.61 88 ILE A CA 1
ATOM 692 C C . ILE A 1 88 ? -37.528 -12.524 8.340 1.00 39.02 88 ILE A C 1
ATOM 693 O O . ILE A 1 88 ? -37.541 -13.746 8.513 1.00 38.36 88 ILE A O 1
ATOM 698 N N . PRO A 1 89 ? -37.008 -11.948 7.244 1.00 37.88 89 PRO A N 1
ATOM 699 C CA . PRO A 1 89 ? -36.283 -12.728 6.242 1.00 38.94 89 PRO A CA 1
ATOM 700 C C . PRO A 1 89 ? -34.836 -12.841 6.685 1.00 42.27 89 PRO A C 1
ATOM 701 O O . PRO A 1 89 ? -34.286 -11.846 7.151 1.00 34.37 89 PRO A O 1
ATOM 705 N N . VAL A 1 90 ? -34.243 -14.028 6.581 1.00 40.17 90 VAL A N 1
ATOM 706 C CA . VAL A 1 90 ? -32.882 -14.254 7.058 1.00 40.09 90 VAL A CA 1
ATOM 707 C C . VAL A 1 90 ? -32.118 -15.146 6.074 1.00 44.43 90 VAL A C 1
ATOM 708 O O . VAL A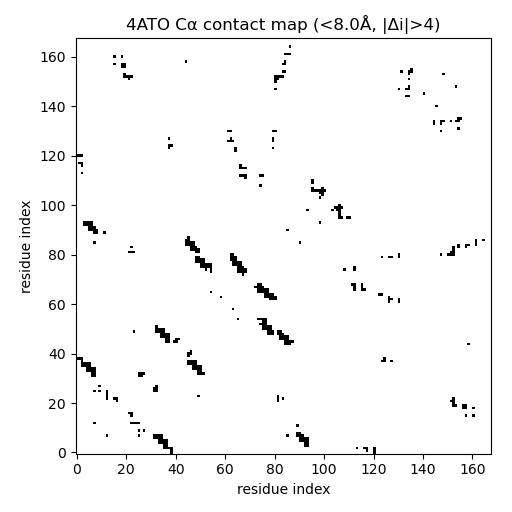 1 90 ? -32.656 -16.147 5.610 1.00 46.50 90 VAL A O 1
ATOM 712 N N . PRO A 1 91 ? -30.863 -14.782 5.749 1.00 41.38 91 PRO A N 1
ATOM 713 C CA . PRO A 1 91 ? -30.023 -15.633 4.895 1.00 49.48 91 PRO A CA 1
ATOM 714 C C . PRO A 1 91 ? -29.508 -16.844 5.668 1.00 49.11 91 PRO A C 1
ATOM 715 O O . PRO A 1 91 ? -29.350 -16.765 6.888 1.00 50.33 91 PRO A O 1
ATOM 719 N N . GLU A 1 92 ? -29.249 -17.945 4.969 1.00 49.40 92 GLU A N 1
ATOM 720 C CA . GLU A 1 92 ? -28.979 -19.223 5.631 1.00 61.10 92 GLU A CA 1
ATOM 721 C C . GLU A 1 92 ? -27.656 -19.278 6.391 1.00 63.44 92 GLU A C 1
ATOM 722 O O . GLU A 1 92 ? -27.427 -20.190 7.188 1.00 69.51 92 GLU A O 1
ATOM 728 N N . LYS A 1 93 ? -26.792 -18.299 6.161 1.00 55.49 93 LYS A N 1
ATOM 729 C CA . LYS A 1 93 ? -25.533 -18.241 6.892 1.00 63.63 93 LYS A CA 1
ATOM 730 C C . LYS A 1 93 ? -25.705 -17.516 8.221 1.00 53.60 93 LYS A C 1
ATOM 731 O O . LYS A 1 93 ? -24.880 -17.652 9.123 1.00 53.05 93 LYS A O 1
ATOM 737 N N . GLU A 1 94 ? -26.782 -16.751 8.355 1.00 47.61 94 GLU A N 1
ATOM 738 C CA . GLU A 1 94 ? -26.993 -16.017 9.600 1.00 50.62 94 GLU A CA 1
ATOM 739 C C . GLU A 1 94 ? -27.969 -16.716 10.549 1.00 53.12 94 GLU A C 1
ATOM 740 O O . GLU A 1 94 ? -28.439 -16.115 11.517 1.00 55.99 94 GLU A O 1
ATOM 746 N N . CYS A 1 95 ? -28.262 -17.988 10.284 1.00 56.21 95 CYS A N 1
ATOM 747 C CA . CYS A 1 95 ? -29.115 -18.751 11.192 1.00 54.89 95 CYS A CA 1
ATOM 748 C C . CYS A 1 95 ? -28.604 -20.168 11.448 1.00 57.38 95 CYS A C 1
ATOM 749 O O . CYS A 1 95 ? -28.051 -20.816 10.561 1.00 68.58 95 CYS A O 1
ATOM 752 N N . LYS A 1 96 ? -28.789 -20.636 12.677 1.00 50.80 96 LYS A N 1
ATOM 753 C CA . LYS A 1 96 ? -28.377 -21.977 13.062 1.00 52.42 96 LYS A CA 1
ATOM 754 C C . LYS A 1 96 ? -29.581 -22.818 13.483 1.00 54.30 96 LYS A C 1
ATOM 755 O O . LYS A 1 96 ? -30.478 -22.340 14.172 1.00 42.32 96 LYS A O 1
ATOM 761 N N . GLU A 1 97 ? -29.598 -24.072 13.053 1.00 60.10 97 GLU A N 1
ATOM 762 C CA . GLU A 1 97 ? -30.656 -25.000 13.422 1.00 55.07 97 GLU A CA 1
ATOM 763 C C . GLU A 1 97 ? -30.492 -25.409 14.887 1.00 48.30 97 GLU A C 1
ATOM 764 O O . GLU A 1 97 ? -29.378 -25.607 15.358 1.00 60.00 97 GLU A O 1
ATOM 770 N N . ILE A 1 98 ? -31.597 -25.517 15.616 1.00 47.36 98 ILE A N 1
ATOM 771 C CA . ILE A 1 98 ? -31.538 -25.956 17.011 1.00 45.88 98 ILE A CA 1
ATOM 772 C C . ILE A 1 98 ? -31.751 -27.461 17.157 1.00 48.22 98 ILE A C 1
ATOM 773 O O . ILE A 1 98 ? -32.763 -28.007 16.716 1.00 45.67 98 ILE A O 1
ATOM 778 N N . ASP A 1 99 ? -30.778 -28.120 17.777 1.00 47.30 99 ASP A N 1
ATOM 779 C CA . ASP A 1 99 ? -30.847 -29.539 18.078 1.00 40.77 99 ASP A CA 1
ATOM 780 C C . ASP A 1 99 ? -31.416 -29.672 19.489 1.00 48.65 99 ASP A C 1
ATOM 781 O O . ASP A 1 99 ? -30.716 -29.441 20.474 1.00 43.36 99 ASP A O 1
ATOM 786 N N . ILE A 1 100 ? -32.686 -30.050 19.581 1.00 42.07 100 ILE A N 1
ATOM 787 C CA . ILE A 1 100 ? -33.376 -30.105 20.864 1.00 41.45 100 ILE A CA 1
ATOM 788 C C . ILE A 1 100 ? -32.729 -31.112 21.826 1.00 43.48 100 ILE A C 1
ATOM 789 O O . ILE A 1 100 ? -32.641 -30.861 23.032 1.00 36.62 100 ILE A O 1
ATOM 794 N N . ALA A 1 101 ? -32.253 -32.231 21.284 1.00 44.43 101 ALA A N 1
ATOM 795 C CA . ALA A 1 101 ? -31.560 -33.244 22.085 1.00 46.71 101 ALA A CA 1
ATOM 796 C C . ALA A 1 101 ? -30.280 -32.674 22.684 1.00 49.11 101 ALA A C 1
ATOM 797 O O . ALA A 1 101 ? -29.961 -32.913 23.851 1.00 48.55 101 ALA A O 1
ATOM 799 N N . GLU A 1 102 ? -29.554 -31.913 21.876 1.00 50.26 102 GLU A N 1
ATOM 800 C CA . GLU A 1 102 ? -28.356 -31.231 22.339 1.00 58.80 102 GLU A CA 1
ATOM 801 C C . GLU A 1 102 ? -28.688 -30.215 23.435 1.00 59.12 102 GLU A C 1
ATOM 802 O O . GLU A 1 102 ? -28.077 -30.221 24.506 1.00 55.62 102 GLU A O 1
ATOM 808 N N . LYS A 1 103 ? -29.660 -29.349 23.164 1.00 53.35 103 LYS A N 1
ATOM 809 C CA . LYS A 1 103 ? -30.067 -28.329 24.126 1.00 57.06 103 LYS A CA 1
ATOM 810 C C . LYS A 1 103 ? -30.551 -28.958 25.425 1.00 53.12 103 LYS A C 1
ATOM 811 O O . LYS A 1 103 ? -30.351 -28.403 26.508 1.00 53.24 103 LYS A O 1
ATOM 817 N N . THR A 1 104 ? -31.193 -30.117 25.314 1.00 47.75 104 THR A N 1
ATOM 818 C CA . THR A 1 104 ? -31.682 -30.820 26.495 1.00 45.52 104 THR A CA 1
ATOM 819 C C . THR A 1 104 ? -30.523 -31.372 27.337 1.00 49.31 104 THR A C 1
ATOM 820 O O . THR A 1 104 ? -30.608 -31.429 28.565 1.00 55.43 104 THR A O 1
ATOM 824 N N . ALA A 1 105 ? -29.428 -31.743 26.680 1.00 53.84 105 ALA A N 1
ATOM 825 C CA . ALA A 1 105 ? -28.245 -32.219 27.401 1.00 56.38 105 ALA A CA 1
ATOM 826 C C . ALA A 1 105 ? -27.581 -31.084 28.182 1.00 61.33 105 ALA A C 1
ATOM 827 O O . ALA A 1 105 ? -27.229 -31.247 29.350 1.00 60.82 105 ALA A O 1
ATOM 829 N N . ALA A 1 106 ? -27.435 -29.929 27.542 1.00 53.27 106 ALA A N 1
ATOM 830 C CA . ALA A 1 106 ? -26.827 -28.770 28.189 1.00 52.96 106 ALA A CA 1
ATOM 831 C C . ALA A 1 106 ? -27.730 -28.101 29.236 1.00 55.05 106 ALA A C 1
ATOM 832 O O . ALA A 1 106 ? -27.251 -27.604 30.257 1.00 51.96 106 ALA A O 1
ATOM 834 N N . ASP A 1 107 ? -29.033 -28.076 28.970 1.00 53.30 107 ASP A N 1
ATOM 835 C CA . ASP A 1 107 ? -29.987 -27.401 29.848 1.00 46.53 107 ASP A CA 1
ATOM 836 C C . ASP A 1 107 ? -31.296 -28.170 29.805 1.00 44.36 107 ASP A C 1
ATOM 837 O O . ASP A 1 107 ? -32.161 -27.878 28.978 1.00 44.44 107 ASP A O 1
ATOM 842 N N . PRO A 1 108 ? -31.434 -29.163 30.694 1.00 42.84 108 PRO A N 1
ATOM 843 C CA . PRO A 1 108 ? -32.573 -30.089 30.752 1.00 42.08 108 PRO A CA 1
ATOM 844 C C . PRO A 1 108 ? -33.937 -29.400 30.770 1.00 38.44 108 PRO A C 1
ATOM 845 O O . PRO A 1 108 ? -34.806 -29.781 29.987 1.00 35.44 108 PRO A O 1
ATOM 849 N N . GLN A 1 109 ? -34.124 -28.403 31.628 1.00 41.29 109 GLN A N 1
ATOM 850 C CA . GLN A 1 109 ? -35.420 -27.727 31.720 1.00 39.59 109 GLN A CA 1
ATOM 851 C C . GLN A 1 109 ? -35.795 -27.031 30.412 1.00 44.68 109 GLN A C 1
ATOM 852 O O . GLN A 1 109 ? -36.921 -27.168 29.919 1.00 36.86 109 GLN A O 1
ATOM 858 N N . TYR A 1 110 ? -34.846 -26.287 29.854 1.00 40.05 110 TYR A N 1
ATOM 859 C CA . TYR A 1 110 ? -35.109 -25.488 28.668 1.00 37.47 110 TYR A CA 1
ATOM 860 C C . TYR A 1 110 ? -35.291 -26.357 27.418 1.00 39.29 110 TYR A C 1
ATOM 861 O O . TYR A 1 110 ? -36.174 -26.101 26.602 1.00 44.84 110 TYR A O 1
ATOM 870 N N . GLY A 1 111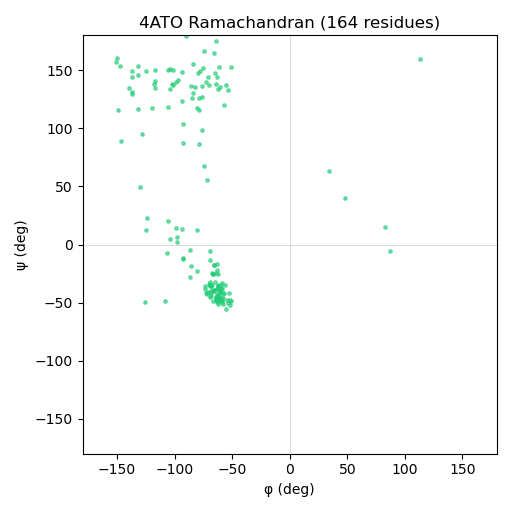 ? -34.469 -27.391 27.282 1.00 34.53 111 GLY A N 1
ATOM 871 C CA . GLY A 1 111 ? -34.559 -28.272 26.133 1.00 32.63 111 GLY A CA 1
ATOM 872 C C . GLY A 1 111 ? -35.901 -28.979 26.114 1.00 39.98 111 GLY A C 1
ATOM 873 O O . GLY A 1 111 ? -36.505 -29.182 25.059 1.00 38.22 111 GLY A O 1
ATOM 874 N N . ASN A 1 112 ? -36.375 -29.349 27.297 1.00 39.63 112 ASN A N 1
ATOM 875 C CA . ASN A 1 112 ? -37.657 -30.022 27.405 1.00 41.78 112 ASN A CA 1
ATOM 876 C C . ASN A 1 112 ? -38.842 -29.097 27.103 1.00 41.44 112 ASN A C 1
ATOM 877 O O . ASN A 1 112 ? -39.849 -29.536 26.547 1.00 39.95 112 ASN A O 1
ATOM 882 N N . LEU A 1 113 ? -38.710 -27.826 27.472 1.00 33.29 113 LEU A N 1
ATOM 883 C CA . LEU A 1 113 ? -39.695 -26.806 27.128 1.00 36.24 113 LEU A CA 1
ATOM 884 C C . LEU A 1 113 ? -39.789 -26.771 25.609 1.00 36.54 113 LEU A C 1
ATOM 885 O O . LEU A 1 113 ? -40.870 -26.825 25.014 1.00 31.04 113 LEU A O 1
ATOM 890 N N . MET A 1 114 ? -38.625 -26.698 24.992 1.00 30.25 114 MET A N 1
ATOM 891 C CA . MET A 1 114 ? -38.516 -26.639 23.543 1.00 32.05 114 MET A CA 1
ATOM 892 C C . MET A 1 114 ? -39.144 -27.872 22.862 1.00 28.78 114 MET A C 1
ATOM 893 O O . MET A 1 114 ? -39.758 -27.757 21.806 1.00 31.18 114 MET A O 1
ATOM 898 N N . LEU A 1 115 ? -38.985 -29.049 23.465 1.00 24.38 115 LEU A N 1
ATOM 899 C CA . LEU A 1 115 ? -39.658 -30.241 22.955 1.00 29.33 115 LEU A CA 1
ATOM 900 C C . LEU A 1 115 ? -41.177 -30.052 22.991 1.00 26.83 115 LEU A C 1
ATOM 901 O O . LEU A 1 115 ? -41.856 -30.326 22.007 1.00 29.41 115 LEU A O 1
ATOM 906 N N . LYS A 1 116 ? -41.701 -29.581 24.123 1.00 27.09 116 LYS A N 1
ATOM 907 C CA . LYS A 1 116 ? -43.141 -29.344 24.249 1.00 30.87 116 LYS A CA 1
ATOM 908 C C . LYS A 1 116 ? -43.609 -28.377 23.172 1.00 25.78 116 LYS A C 1
ATOM 909 O O . LYS A 1 116 ? -44.664 -28.562 22.562 1.00 26.07 116 LYS A O 1
ATOM 915 N N . GLN A 1 117 ? -42.807 -27.348 22.933 1.00 24.14 117 GLN A N 1
ATOM 916 C CA . GLN A 1 117 ? -43.152 -26.348 21.941 1.00 26.56 117 GLN A CA 1
ATOM 917 C C . GLN A 1 117 ? -43.154 -26.989 20.562 1.00 31.26 117 GLN A C 1
ATOM 918 O O . GLN A 1 117 ? -44.028 -26.703 19.742 1.00 28.27 117 GLN A O 1
ATOM 924 N N . TYR A 1 118 ? -42.188 -27.876 20.318 1.00 31.39 118 TYR A N 1
ATOM 925 C CA . TYR A 1 118 ? -42.144 -28.586 19.052 1.00 29.04 118 TYR A CA 1
ATOM 926 C C . TYR A 1 118 ? -43.374 -29.478 18.883 1.00 29.28 118 TYR A C 1
ATOM 927 O O . TYR A 1 118 ? -43.986 -29.483 17.831 1.00 29.80 118 TYR A O 1
ATOM 936 N N . LEU A 1 119 ? -43.732 -30.232 19.916 1.00 31.32 119 LEU A N 1
ATOM 937 C CA . LEU A 1 119 ? -44.868 -31.133 19.789 1.00 32.51 119 LEU A CA 1
ATOM 938 C C . LEU A 1 119 ? -46.158 -30.357 19.533 1.00 32.99 119 LEU A C 1
ATOM 939 O O . LEU A 1 119 ? -46.978 -30.787 18.733 1.00 29.16 119 LEU A O 1
ATOM 944 N N . PHE A 1 120 ? -46.327 -29.205 20.180 1.00 28.90 120 PHE A N 1
ATOM 945 C CA . PHE A 1 120 ? -47.505 -28.385 19.906 1.00 28.29 120 PHE A CA 1
ATOM 946 C C . PHE A 1 120 ? -47.496 -27.884 18.457 1.00 35.03 120 PHE A C 1
ATOM 947 O O . PHE A 1 120 ? -48.523 -27.921 17.776 1.00 31.43 120 PHE A O 1
ATOM 955 N N . LEU A 1 121 ? -46.344 -27.402 17.996 1.00 28.60 121 LEU A N 1
ATOM 956 C CA . LEU A 1 121 ? -46.284 -26.733 16.699 1.00 25.02 121 LEU A CA 1
ATOM 957 C C . LEU A 1 121 ? -46.499 -27.690 15.549 1.00 32.58 121 LEU A C 1
ATOM 958 O O . LEU A 1 121 ? -47.111 -27.323 14.560 1.00 28.87 121 LEU A O 1
ATOM 963 N N . LYS A 1 122 ? -46.024 -28.925 15.676 1.00 26.10 122 LYS A N 1
ATOM 964 C CA . LYS A 1 122 ? -46.205 -29.856 14.573 1.00 32.64 122 LYS A CA 1
ATOM 965 C C . LYS A 1 122 ? -47.685 -30.183 14.350 1.00 29.54 122 LYS A C 1
ATOM 966 O O . LYS A 1 122 ? -48.053 -30.653 13.293 1.00 35.96 122 LYS A O 1
ATOM 972 N N . GLU A 1 123 ? -48.531 -29.917 15.339 1.00 33.97 123 GLU A N 1
ATOM 973 C CA . GLU A 1 123 ? -49.967 -30.115 15.160 1.00 37.05 123 GLU A CA 1
ATOM 974 C C . GLU A 1 123 ? -50.660 -28.837 14.681 1.00 38.92 123 GLU A C 1
ATOM 975 O O . GLU A 1 123 ? -51.813 -28.873 14.263 1.00 30.92 123 GLU A O 1
ATOM 981 N N . ASN A 1 124 ? -49.949 -27.713 14.732 1.00 32.35 124 ASN A N 1
ATOM 982 C CA . ASN A 1 124 ? -50.566 -26.413 14.494 1.00 29.75 124 ASN A CA 1
ATOM 983 C C . ASN A 1 124 ? -49.891 -25.613 13.397 1.00 34.91 124 ASN A C 1
ATOM 984 O O . ASN A 1 124 ? -50.155 -24.420 13.232 1.00 36.44 124 ASN A O 1
ATOM 989 N N . MET A 1 125 ? -49.029 -26.260 12.627 1.00 30.49 125 MET A N 1
ATOM 990 C CA . MET A 1 125 ? -48.304 -25.524 11.615 1.00 30.75 125 MET A CA 1
ATOM 991 C C . MET A 1 125 ? -49.192 -24.973 10.488 1.00 37.77 125 MET A C 1
ATOM 992 O O . MET A 1 125 ? -48.836 -23.982 9.855 1.00 38.70 125 MET A O 1
ATOM 997 N N . ASP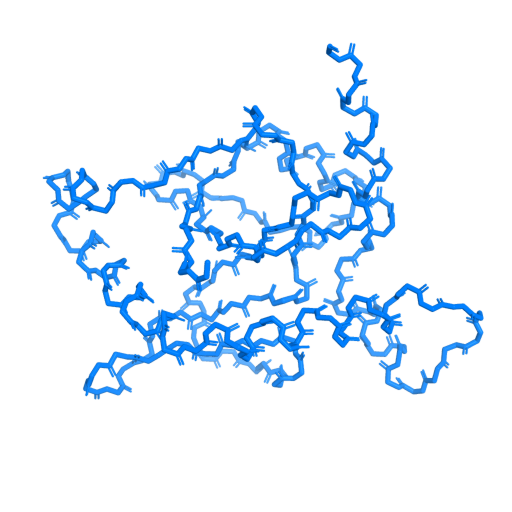 A 1 126 ? -50.341 -25.598 10.233 1.00 33.76 126 ASP A N 1
ATOM 998 C CA A ASP A 1 126 ? -51.289 -25.091 9.243 0.50 32.25 126 ASP A CA 1
ATOM 999 C CA B ASP A 1 126 ? -51.244 -25.071 9.215 0.50 32.79 126 ASP A CA 1
ATOM 1000 C C . ASP A 1 126 ? -51.732 -23.671 9.597 1.00 35.76 126 ASP A C 1
ATOM 1001 O O . ASP A 1 126 ? -51.902 -22.817 8.730 1.00 34.41 126 ASP A O 1
ATOM 1010 N N . ARG A 1 127 ? -51.924 -23.431 10.890 1.00 28.95 127 ARG A N 1
ATOM 1011 C CA . ARG A 1 127 ? -52.385 -22.133 11.368 1.00 28.05 127 ARG A CA 1
ATOM 1012 C C . ARG A 1 127 ? -51.306 -21.063 11.263 1.00 32.19 127 ARG A C 1
ATOM 1013 O O . ARG A 1 127 ? -51.587 -19.939 10.855 1.00 36.14 127 ARG A O 1
ATOM 1021 N N . VAL A 1 128 ? -50.075 -21.410 11.631 1.00 28.30 128 VAL A N 1
ATOM 1022 C CA . VAL A 1 128 ? -48.950 -20.502 11.448 1.00 24.96 128 VAL A CA 1
ATOM 1023 C C . VAL A 1 128 ? -48.869 -20.084 9.982 1.00 34.30 128 VAL A C 1
ATOM 1024 O O . VAL A 1 128 ? -48.890 -18.894 9.647 1.00 30.11 128 VAL A O 1
ATOM 1028 N N . THR A 1 129 ? -48.788 -21.087 9.114 1.00 32.62 129 THR A N 1
ATOM 1029 C CA . THR A 1 129 ? -48.736 -20.881 7.674 1.00 30.08 129 THR A CA 1
ATOM 1030 C C . THR A 1 129 ? -49.883 -19.981 7.228 1.00 28.25 129 THR A C 1
ATOM 1031 O O . THR A 1 129 ? -49.677 -18.970 6.562 1.00 31.26 129 THR A O 1
ATOM 1035 N N . ASN A 1 130 ? -51.093 -20.346 7.619 1.00 27.46 130 ASN A N 1
ATOM 1036 C CA . ASN A 1 130 ? -52.261 -19.566 7.264 1.00 28.96 130 ASN A CA 1
ATOM 1037 C C . ASN A 1 130 ? -52.119 -18.087 7.654 1.00 34.26 130 ASN A C 1
ATOM 1038 O O . ASN A 1 130 ? -52.311 -17.205 6.825 1.00 31.22 130 ASN A O 1
ATOM 1043 N N . LYS A 1 131 ? -51.748 -17.826 8.904 1.00 30.08 131 LYS A N 1
ATOM 1044 C CA . LYS A 1 131 ? -51.624 -16.453 9.384 1.00 28.38 131 LYS A CA 1
ATOM 1045 C C . LYS A 1 131 ? -50.466 -15.743 8.710 1.00 29.03 131 LYS A C 1
ATOM 1046 O O . LYS A 1 131 ? -50.598 -14.590 8.339 1.00 24.52 131 LYS A O 1
ATOM 1052 N N . VAL A 1 132 ? -49.334 -16.420 8.549 1.00 26.38 132 VAL A N 1
ATOM 1053 C CA . VAL A 1 132 ? -48.192 -15.814 7.844 1.00 30.94 132 VAL A CA 1
ATOM 1054 C C . VAL A 1 132 ? -48.576 -15.259 6.455 1.00 35.70 132 VAL A C 1
ATOM 1055 O O . VAL A 1 132 ? -48.166 -14.160 6.083 1.00 30.41 132 VAL A O 1
ATOM 1059 N N . GLU A 1 133 ? -49.386 -16.005 5.712 1.00 28.74 133 GLU A N 1
ATOM 1060 C CA . GLU A 1 133 ? -49.757 -15.601 4.364 1.00 35.77 133 GLU A CA 1
ATOM 1061 C C . GLU A 1 133 ? -50.725 -14.434 4.379 1.00 37.05 133 GLU A C 1
ATOM 1062 O O . GLU A 1 133 ? -50.586 -13.505 3.581 1.00 37.18 133 GLU A O 1
ATOM 1068 N N . LYS A 1 134 ? -51.695 -14.473 5.291 1.00 32.39 134 LYS A N 1
ATOM 1069 C CA . LYS A 1 134 ? -52.684 -13.400 5.378 1.00 38.33 134 LYS A CA 1
ATOM 1070 C C . LYS A 1 134 ? -52.020 -12.081 5.739 1.00 43.63 134 LYS A C 1
ATOM 1071 O O . LYS A 1 134 ? -52.291 -11.062 5.093 1.00 38.61 134 LYS A O 1
ATOM 1077 N N . VAL A 1 135 ? -51.152 -12.079 6.756 1.00 31.44 135 VAL A N 1
ATOM 1078 C CA . VAL A 1 135 ? -50.570 -10.790 7.148 1.00 34.39 135 VAL A CA 1
ATOM 1079 C C . VAL A 1 135 ? -49.523 -10.263 6.170 1.00 31.35 135 VAL A C 1
ATOM 1080 O O . VAL A 1 135 ? -49.480 -9.063 5.905 1.00 33.14 135 VAL A O 1
ATOM 1084 N N . TYR A 1 136 ? -48.702 -11.150 5.614 1.00 33.67 136 TYR A N 1
ATOM 1085 C CA . TYR A 1 136 ? -47.720 -10.725 4.624 1.00 32.46 136 TYR A CA 1
ATOM 1086 C C . TYR A 1 136 ? -48.418 -10.048 3.445 1.00 38.83 136 TYR A C 1
ATOM 1087 O O . TYR A 1 136 ? -47.987 -9.000 2.982 1.00 34.30 136 TYR A O 1
ATOM 1096 N N . LYS A 1 137 ? -49.493 -10.665 2.965 1.00 33.09 137 LYS A N 1
ATOM 1097 C CA . LYS A 1 137 ? -50.270 -10.101 1.867 1.00 38.59 137 LYS A CA 1
ATOM 1098 C C . LYS A 1 137 ? -50.783 -8.710 2.224 1.00 42.62 137 LYS A C 1
ATOM 1099 O O . LYS A 1 137 ? -50.590 -7.755 1.469 1.00 35.81 137 LYS A O 1
ATOM 1105 N N . ASP A 1 138 ? -51.431 -8.595 3.381 1.00 40.13 138 ASP A N 1
ATOM 1106 C CA . ASP A 1 138 ? -52.025 -7.319 3.778 1.00 41.86 138 ASP A CA 1
ATOM 1107 C C . ASP A 1 138 ? -51.013 -6.220 4.089 1.00 43.21 138 ASP A C 1
ATOM 1108 O O . ASP A 1 138 ? -51.270 -5.044 3.826 1.00 40.09 138 ASP A O 1
ATOM 1113 N N . VAL A 1 139 ? -49.871 -6.589 4.655 1.00 38.84 139 VAL A N 1
ATOM 1114 C CA . VAL A 1 139 ? -48.864 -5.591 4.983 1.00 38.29 139 VAL A CA 1
ATOM 1115 C C . VAL A 1 139 ? -48.249 -5.025 3.702 1.00 40.99 139 VAL A C 1
ATOM 1116 O O . VAL A 1 139 ? -47.953 -3.831 3.622 1.00 43.90 139 VAL A O 1
ATOM 1120 N N . THR A 1 140 ? -48.099 -5.883 2.697 1.00 38.70 140 THR A N 1
ATOM 1121 C CA . THR A 1 140 ? -47.434 -5.513 1.451 1.00 44.22 140 THR A CA 1
ATOM 1122 C C . THR A 1 140 ? -48.377 -5.029 0.342 1.00 49.40 140 THR A C 1
ATOM 1123 O O . THR A 1 140 ? -47.970 -4.957 -0.818 1.00 56.78 140 THR A O 1
ATOM 1127 N N . VAL A 1 141 ? -49.622 -4.738 0.659 1.00 47.17 141 VAL A N 1
ATOM 1128 C CA . VAL A 1 141 ? -50.512 -4.260 -0.370 1.00 60.91 141 VAL A CA 1
ATOM 1129 C C . VAL A 1 141 ? -50.141 -2.842 -0.663 1.00 64.83 141 VAL A C 1
ATOM 1130 O O . VAL A 1 141 ? -49.418 -2.220 0.079 1.00 69.09 141 VAL A O 1
ATOM 1134 N N . GLN A 1 142 ? -50.665 -2.342 -1.765 1.00 70.78 142 GLN A N 1
ATOM 1135 C CA . GLN A 1 142 ? -50.723 -0.924 -2.014 1.00 76.84 142 GLN A CA 1
ATOM 1136 C C . GLN A 1 142 ? -51.926 -0.624 -2.868 1.00 76.10 142 GLN A C 1
ATOM 1137 O O . GLN A 1 142 ? -52.474 -1.503 -3.499 1.00 74.82 142 GLN A O 1
ATOM 1143 N N . GLY A 1 143 ? -52.350 0.623 -2.863 1.00 76.88 143 GLY A N 1
ATOM 1144 C CA . GLY A 1 143 ? -51.694 1.624 -2.075 1.00 75.15 143 GLY A CA 1
ATOM 1145 C C . GLY A 1 143 ? -52.504 2.047 -0.884 1.00 81.22 143 GLY A C 1
ATOM 1146 O O . GLY A 1 143 ? -51.986 2.103 0.210 1.00 90.82 143 GLY A O 1
ATOM 1147 N N . LYS A 1 144 ? -53.773 2.355 -1.079 1.00 76.93 144 LYS A N 1
ATOM 1148 C CA . LYS A 1 144 ? -54.569 2.850 0.027 1.00 76.68 144 LYS A CA 1
ATOM 1149 C C . LYS A 1 144 ? -55.021 1.725 0.945 1.00 63.15 144 LYS A C 1
ATOM 1150 O O . LYS A 1 144 ? -55.777 0.869 0.550 1.00 53.71 144 LYS A O 1
ATOM 1156 N N . PRO A 1 145 ? -54.543 1.755 2.177 1.00 57.83 145 PRO A N 1
ATOM 1157 C CA . PRO A 1 145 ? -54.806 0.699 3.150 1.00 42.41 145 PRO A CA 1
ATOM 1158 C C . PRO A 1 145 ? -56.188 0.758 3.740 1.00 46.12 145 PRO A C 1
ATOM 1159 O O . PRO A 1 145 ? -56.657 1.809 4.104 1.00 53.95 145 PRO A O 1
ATOM 1163 N N . SER A 1 146 ? -56.819 -0.391 3.852 1.00 40.43 146 SER A N 1
ATOM 1164 C CA . SER A 1 146 ? -58.069 -0.514 4.576 1.00 46.29 146 SER A CA 1
ATOM 1165 C C . SER A 1 146 ? -57.824 -0.203 6.052 1.00 41.30 146 SER A C 1
ATOM 1166 O O . SER A 1 146 ? -56.687 0.000 6.476 1.00 44.88 146 SER A O 1
ATOM 1169 N N . HIS A 1 147 ? -58.898 -0.177 6.833 1.00 36.03 147 HIS A N 1
ATOM 1170 C CA . HIS A 1 147 ? -58.791 -0.085 8.281 1.00 38.37 147 HIS A CA 1
ATOM 1171 C C . HIS A 1 147 ? -57.827 -1.175 8.811 1.00 44.86 147 HIS A C 1
ATOM 1172 O O . HIS A 1 147 ? -56.918 -0.894 9.594 1.00 44.47 147 HIS A O 1
ATOM 1179 N N . LYS A 1 148 ? -58.010 -2.411 8.359 1.00 33.90 148 LYS A N 1
ATOM 1180 C CA . LYS A 1 148 ? -57.200 -3.523 8.865 1.00 38.19 148 LYS A CA 1
ATOM 1181 C C . LYS A 1 148 ? -55.737 -3.402 8.479 1.00 36.79 148 LYS A C 1
ATOM 1182 O O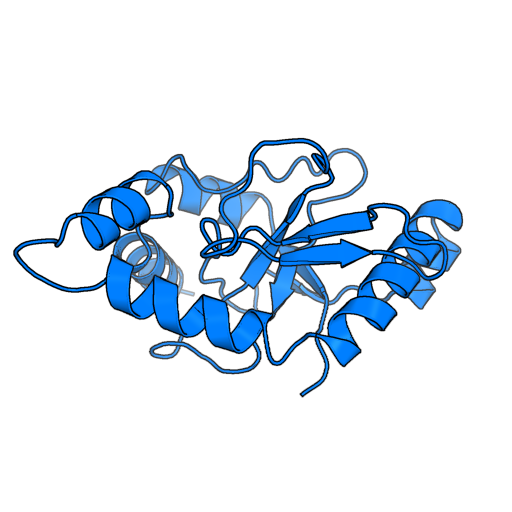 . LYS A 1 148 ? -54.849 -3.569 9.309 1.00 34.43 148 LYS A O 1
ATOM 1188 N N . GLN A 1 149 ? -55.499 -3.142 7.201 1.00 36.94 149 GLN A N 1
ATOM 1189 C CA . GLN A 1 149 ? -54.149 -2.982 6.674 1.00 44.19 149 GLN A CA 1
ATOM 1190 C C . GLN A 1 149 ? -53.363 -1.892 7.393 1.00 37.73 149 GLN A C 1
ATOM 1191 O O . GLN A 1 149 ? -52.159 -2.019 7.581 1.00 39.26 149 GLN A O 1
ATOM 1197 N N . LYS A 1 150 ? -54.050 -0.834 7.809 1.00 35.04 150 LYS A N 1
ATOM 1198 C CA . LYS A 1 150 ? -53.425 0.205 8.625 1.00 42.16 150 LYS A CA 1
ATOM 1199 C C . LYS A 1 150 ? -52.987 -0.350 9.983 1.00 40.78 150 LYS A C 1
ATOM 1200 O O . LYS A 1 150 ? -51.869 -0.108 10.429 1.00 40.56 150 LYS A O 1
ATOM 1206 N N . PHE A 1 151 ? -53.867 -1.104 10.635 1.00 33.66 151 PHE A N 1
ATOM 1207 C CA . PHE A 1 151 ? -53.516 -1.736 11.902 1.00 31.89 151 PHE A CA 1
ATOM 1208 C C . PHE A 1 151 ? -52.325 -2.667 11.719 1.00 35.98 151 PHE A C 1
ATOM 1209 O O . PHE A 1 151 ? -51.358 -2.617 12.487 1.00 36.68 151 PHE A O 1
ATOM 1217 N N . LEU A 1 152 ? -52.393 -3.502 10.682 1.00 28.37 152 LEU A N 1
ATOM 1218 C CA . LEU A 1 152 ? -51.351 -4.499 10.442 1.00 35.70 152 LEU A CA 1
ATOM 1219 C C . LEU A 1 152 ? -50.020 -3.822 10.160 1.00 38.58 152 LEU A C 1
ATOM 1220 O O . LEU A 1 152 ? -49.000 -4.218 10.712 1.00 33.85 152 LEU A O 1
ATOM 1225 N N . LYS A 1 153 ? -50.037 -2.789 9.318 1.00 44.02 153 LYS A N 1
ATOM 1226 C CA . LYS A 1 153 ? -48.812 -2.053 8.996 1.00 41.52 153 LYS A CA 1
ATOM 1227 C C . LYS A 1 153 ? -48.168 -1.458 10.232 1.00 37.04 153 LYS A C 1
ATOM 1228 O O . LYS A 1 153 ? -46.941 -1.447 10.351 1.00 40.39 153 LYS A O 1
ATOM 1234 N N . GLY A 1 154 ? -48.999 -0.971 11.151 1.00 36.76 154 GLY A N 1
ATOM 1235 C CA . GLY A 1 154 ? -48.505 -0.362 12.373 1.00 34.99 154 GLY A CA 1
ATOM 1236 C C . GLY A 1 154 ? -47.853 -1.372 13.306 1.00 39.93 154 GLY A C 1
ATOM 1237 O O . GLY A 1 154 ? -46.823 -1.094 13.912 1.00 41.74 154 GLY A O 1
ATOM 1238 N N . VAL A 1 155 ? -48.439 -2.561 13.410 1.00 40.74 155 VAL A N 1
ATOM 1239 C CA . VAL A 1 155 ? -47.981 -3.534 14.397 1.00 31.49 155 VAL A CA 1
ATOM 1240 C C . VAL A 1 155 ? -46.925 -4.499 13.836 1.00 34.75 155 VAL A C 1
ATOM 1241 O O . VAL A 1 155 ? -46.282 -5.220 14.600 1.00 33.22 155 VAL A O 1
ATOM 1245 N N . CYS A 1 156 ? -46.744 -4.513 12.512 1.00 32.41 156 CYS A N 1
ATOM 1246 C CA . CYS A 1 156 ? -45.819 -5.462 11.877 1.00 34.39 156 CYS A CA 1
ATOM 1247 C C . CYS A 1 156 ? -44.545 -4.797 11.410 1.00 40.94 156 CYS A C 1
ATOM 1248 O O . CYS A 1 156 ? -44.545 -3.621 11.049 1.00 32.92 156 CYS A O 1
ATOM 1251 N N . CYS A 1 157 ? -43.459 -5.564 11.401 1.00 33.40 157 CYS A N 1
ATOM 1252 C CA . CYS A 1 157 ? -42.253 -5.143 10.700 1.00 34.86 157 CYS A CA 1
ATOM 1253 C C . CYS A 1 157 ? -42.559 -4.729 9.244 1.00 43.05 157 CYS A C 1
ATOM 1254 O O . CYS A 1 157 ? -43.526 -5.203 8.620 1.00 38.22 157 CYS A O 1
ATOM 1257 N N . ASP A 1 158 ? -41.723 -3.843 8.716 1.00 44.61 158 ASP A N 1
ATOM 1258 C CA . ASP A 1 158 ? -41.781 -3.430 7.323 1.00 46.01 158 ASP A CA 1
ATOM 1259 C C . ASP A 1 158 ? -41.125 -4.540 6.508 1.00 45.44 158 ASP A C 1
ATOM 1260 O O . ASP A 1 158 ? -39.924 -4.496 6.238 1.00 37.39 158 ASP A O 1
ATOM 1265 N N . PHE A 1 159 ? -41.908 -5.551 6.141 1.00 38.42 159 PHE A N 1
ATOM 1266 C CA . PHE A 1 159 ? -41.354 -6.718 5.459 1.00 35.99 159 PHE A CA 1
ATOM 1267 C C . PHE A 1 159 ? -40.553 -6.364 4.203 1.00 43.40 159 PHE A C 1
ATOM 1268 O O . PHE A 1 159 ? -39.449 -6.880 4.029 1.00 35.86 159 PHE A O 1
ATOM 1276 N N . PRO A 1 160 ? -41.102 -5.497 3.324 1.00 47.06 160 PRO A N 1
ATOM 1277 C CA . PRO A 1 160 ? -40.350 -5.187 2.101 1.00 48.96 160 PRO A CA 1
ATOM 1278 C C . PRO A 1 160 ? -38.993 -4.558 2.381 1.00 49.92 160 PRO A C 1
ATOM 1279 O O . PRO A 1 160 ? -38.017 -4.876 1.699 1.00 51.41 160 PRO A O 1
ATOM 1283 N N . LYS A 1 161 ? -38.934 -3.673 3.368 1.00 49.27 161 LYS A N 1
ATOM 1284 C CA . LYS A 1 161 ? -37.669 -3.047 3.718 1.00 49.34 161 LYS A CA 1
ATOM 1285 C C . LYS A 1 161 ? -36.661 -4.101 4.185 1.00 52.08 161 LYS A C 1
ATOM 1286 O O . LYS A 1 161 ? -35.505 -4.084 3.764 1.00 48.16 161 LYS A O 1
ATOM 1292 N N . LEU A 1 162 ? -37.106 -5.031 5.029 1.00 42.70 162 LEU A N 1
ATOM 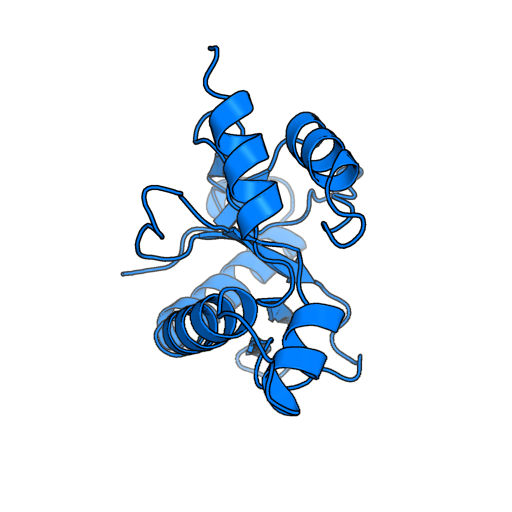1293 C CA . LEU A 1 162 ? -36.229 -6.097 5.511 1.00 40.44 162 LEU A CA 1
ATOM 1294 C C . LEU A 1 162 ? -35.771 -7.026 4.381 1.00 45.33 162 LEU A C 1
ATOM 1295 O O . LEU A 1 162 ? -34.663 -7.560 4.426 1.00 43.79 162 LEU A O 1
ATOM 1300 N N . GLU A 1 163 ? -36.618 -7.223 3.371 1.00 41.64 163 GLU A N 1
ATOM 1301 C CA . GLU A 1 163 ? -36.239 -8.060 2.231 1.00 45.45 163 GLU A CA 1
ATOM 1302 C C . GLU A 1 163 ? -35.115 -7.415 1.425 1.00 46.58 163 GLU A C 1
ATOM 1303 O O . GLU A 1 163 ? -34.204 -8.104 0.948 1.00 43.80 163 GLU A O 1
ATOM 1309 N N . GLU A 1 164 ? -35.191 -6.096 1.269 1.00 43.99 164 GLU A N 1
ATOM 1310 C CA . GLU A 1 164 ? -34.117 -5.340 0.634 1.00 49.84 164 GLU A CA 1
ATOM 1311 C C . GLU A 1 164 ? -32.822 -5.515 1.409 1.00 47.50 164 GLU A C 1
ATOM 1312 O O . GLU A 1 164 ? -31.770 -5.734 0.825 1.00 49.95 164 GLU A O 1
ATOM 1318 N N . LYS A 1 165 ? -32.905 -5.401 2.731 1.00 51.16 165 LYS A N 1
ATOM 1319 C CA . LYS A 1 165 ? -31.737 -5.573 3.576 1.00 52.06 165 LYS A CA 1
ATOM 1320 C C . LYS A 1 165 ? -31.153 -6.971 3.418 1.00 58.91 165 LYS A C 1
ATOM 1321 O O . LYS A 1 165 ? -29.932 -7.143 3.395 1.00 55.59 165 LYS A O 1
ATOM 1327 N N . CYS A 1 166 ? -32.023 -7.970 3.302 1.00 56.02 166 CYS A N 1
ATOM 1328 C CA . CYS A 1 166 ? -31.574 -9.335 3.063 1.00 57.95 166 CYS A CA 1
ATOM 1329 C C . CYS A 1 166 ? -30.821 -9.406 1.739 1.00 56.26 166 CYS A C 1
ATOM 1330 O O . CYS A 1 166 ? -29.759 -10.015 1.654 1.00 52.14 166 CYS A O 1
ATOM 1333 N N . GLN A 1 167 ? -31.378 -8.773 0.710 1.00 63.10 167 GLN A N 1
ATOM 1334 C CA . GLN A 1 167 ? -30.748 -8.731 -0.609 1.00 69.62 167 GLN A CA 1
ATOM 1335 C C . GLN A 1 167 ? -29.372 -8.082 -0.515 1.00 68.67 167 GLN A C 1
ATOM 1336 O O . GLN A 1 167 ? -28.393 -8.606 -1.044 1.00 71.93 167 GLN A O 1
ATOM 1342 N N . GLU A 1 168 ? -29.306 -6.942 0.168 1.00 58.41 168 GLU A N 1
ATOM 1343 C CA . GLU A 1 168 ? -28.053 -6.217 0.335 1.00 67.29 168 GLU A CA 1
ATOM 1344 C C . GLU A 1 168 ? -27.002 -7.079 1.017 1.00 72.36 168 GLU A C 1
ATOM 1345 O O . GLU A 1 168 ? -25.813 -6.962 0.725 1.00 80.69 168 GLU A O 1
ATOM 1351 N N . TYR A 1 169 ? -27.442 -7.950 1.920 1.00 67.45 169 TYR A N 1
ATOM 1352 C CA . TYR A 1 169 ? -26.521 -8.854 2.595 1.00 75.50 169 TYR A CA 1
ATOM 1353 C C . TYR A 1 169 ? -25.859 -9.773 1.583 1.00 83.23 169 TYR A C 1
ATOM 1354 O O . TYR A 1 169 ? -24.691 -10.141 1.732 1.00 82.77 169 TYR A O 1
ATOM 1363 N N . LYS A 1 170 ? -26.614 -10.149 0.557 1.00 89.59 170 LYS A N 1
ATOM 1364 C CA . LYS A 1 170 ? -26.105 -11.034 -0.484 1.00 102.63 170 LYS A CA 1
ATOM 1365 C C . LYS A 1 170 ? -25.090 -10.324 -1.380 1.00 102.87 170 LYS A C 1
ATOM 1366 O O . LYS A 1 170 ? -25.245 -10.255 -2.598 1.00 102.89 170 LYS A O 1
ATOM 1372 N N . GLU A 1 171 ? -24.060 -9.782 -0.739 1.00 105.70 171 GLU A N 1
ATOM 1373 C CA . GLU A 1 171 ? -22.893 -9.232 -1.401 1.00 103.87 171 GLU A CA 1
ATOM 1374 C C . GLU A 1 171 ? -21.776 -10.235 -1.161 1.00 107.51 171 GLU A C 1
ATOM 1375 O O . GLU A 1 171 ? -20.679 -10.123 -1.710 1.00 113.21 171 GLU A O 1
ATOM 1381 N N . ARG A 1 172 ? -22.082 -11.220 -0.323 1.00 101.73 172 ARG A N 1
ATOM 1382 C CA . ARG A 1 172 ? -21.144 -12.268 0.050 1.00 101.40 172 ARG A CA 1
ATOM 1383 C C . ARG A 1 172 ? -20.929 -13.220 -1.116 1.00 93.40 172 ARG A C 1
ATOM 1384 O O . ARG A 1 172 ? -21.696 -13.215 -2.078 1.00 88.06 172 ARG A O 1
#

Foldseek 3Di:
DAKWKKAFAQVLQVLLCVQPVLADRQPPVPPGWIWIWQPDADPNFTKTWTKDPPQPDDDDLLQKDWFAAPVGDTLIMTGLQNMATADPVRMDTDDLVVVCVVPVVVSVSVVRRRVRCRVVVVVVNVSNVVLVDLCPDDDDHDPVSVVSVVSHTNHVSRVVSNVVVVPD

Radius of gyration: 15.67 Å; Cα contacts (8 Å, |Δi|>4): 263; chains: 1; bounding box: 38×36×34 Å